Protein AF-A0A3S3UGL0-F1 (afdb_monomer)

Nearest PDB structures (foldseek):
  8gl8-assembly1_G  TM=9.173E-01  e=2.457E-01  Flavobacterium johnsoniae
  8gl8-assembly1_C  TM=8.570E-01  e=3.913E-01  Flavobacterium johnsoniae
  5mto-assembly1_A  TM=7.184E-01  e=1.580E+00  Homo sapiens
  5me8-assembly1_B  TM=7.104E-01  e=1.929E+00  Homo sapiens
  4afl-assembly2_B  TM=7.441E-01  e=2.874E+00  Homo sapiens

Structure (mmCIF, N/CA/C/O backbone):
data_AF-A0A3S3UGL0-F1
#
_entry.id   AF-A0A3S3UGL0-F1
#
loop_
_atom_site.group_PDB
_atom_site.id
_atom_site.type_symbol
_atom_site.label_atom_id
_atom_site.label_alt_id
_atom_site.label_comp_id
_atom_site.label_asym_id
_atom_site.label_entity_id
_atom_site.label_seq_id
_atom_site.pdbx_PDB_ins_code
_atom_site.Cartn_x
_atom_site.Cartn_y
_atom_site.Cartn_z
_atom_site.occupancy
_atom_site.B_iso_or_equiv
_atom_site.auth_seq_id
_atom_site.auth_comp_id
_atom_site.auth_asym_id
_atom_site.auth_atom_id
_atom_site.pdbx_PDB_model_num
ATOM 1 N N . MET A 1 1 ? 54.907 26.464 -72.228 1.00 56.91 1 MET A N 1
ATOM 2 C CA . MET A 1 1 ? 53.733 27.148 -71.637 1.00 56.91 1 MET A CA 1
ATOM 3 C C . MET A 1 1 ? 52.491 26.258 -71.548 1.00 56.91 1 MET A C 1
ATOM 5 O O . MET A 1 1 ? 51.952 26.133 -70.462 1.00 56.91 1 MET A O 1
ATOM 9 N N . LYS A 1 2 ? 52.057 25.568 -72.617 1.00 55.88 2 LYS A N 1
ATOM 10 C CA . LYS A 1 2 ? 50.850 24.707 -72.562 1.00 55.88 2 LYS A CA 1
ATOM 11 C C . LYS A 1 2 ? 50.964 23.527 -71.573 1.00 55.88 2 LYS A C 1
ATOM 13 O O . LYS A 1 2 ? 50.035 23.266 -70.826 1.00 55.88 2 LYS A O 1
ATOM 18 N N . ARG A 1 3 ? 52.127 22.862 -71.506 1.00 61.62 3 ARG A N 1
ATOM 19 C CA . ARG A 1 3 ? 52.379 21.723 -70.593 1.00 61.62 3 ARG A CA 1
ATOM 20 C C . ARG A 1 3 ? 52.477 22.121 -69.114 1.00 61.62 3 ARG A C 1
ATOM 22 O O . ARG A 1 3 ? 52.009 21.387 -68.255 1.00 61.62 3 ARG A O 1
ATOM 29 N N . THR A 1 4 ? 53.039 23.295 -68.824 1.00 65.38 4 THR A N 1
ATOM 30 C CA . THR A 1 4 ? 53.159 23.823 -67.456 1.00 65.38 4 THR A CA 1
ATOM 31 C C . THR A 1 4 ? 51.811 24.312 -66.926 1.00 65.38 4 THR A C 1
ATOM 33 O O . THR A 1 4 ? 51.490 24.033 -65.779 1.00 65.38 4 THR A O 1
ATOM 36 N N . SER A 1 5 ? 50.969 24.936 -67.763 1.00 64.94 5 SER A N 1
ATOM 37 C CA . SER A 1 5 ? 49.587 25.278 -67.383 1.00 64.94 5 SER A CA 1
ATOM 38 C C . SER A 1 5 ? 48.718 24.050 -67.108 1.00 64.94 5 SER A C 1
ATOM 40 O O . SER A 1 5 ? 47.922 24.084 -66.179 1.00 64.94 5 SER A O 1
ATOM 42 N N . VAL A 1 6 ? 48.884 22.957 -67.863 1.00 72.81 6 VAL A N 1
ATOM 43 C CA . VAL A 1 6 ? 48.135 21.707 -67.629 1.00 72.81 6 VAL A CA 1
ATOM 44 C C . VAL A 1 6 ? 48.542 21.045 -66.308 1.00 72.81 6 VAL A C 1
ATOM 46 O O . VAL A 1 6 ? 47.675 20.590 -65.568 1.00 72.81 6 VAL A O 1
ATOM 49 N N . LEU A 1 7 ? 49.834 21.050 -65.965 1.00 73.38 7 LEU A N 1
ATOM 50 C CA . LEU A 1 7 ? 50.314 20.519 -64.683 1.00 73.38 7 LEU A CA 1
ATOM 51 C C . LEU A 1 7 ? 49.836 21.354 -63.487 1.00 73.38 7 LEU A C 1
ATOM 53 O O . LEU A 1 7 ? 49.434 20.793 -62.471 1.00 73.38 7 LEU A O 1
ATOM 57 N N . VAL A 1 8 ? 49.813 22.684 -63.619 1.00 76.81 8 VAL A N 1
ATOM 58 C CA . VAL A 1 8 ? 49.291 23.574 -62.569 1.00 76.81 8 VAL A CA 1
ATOM 59 C C . VAL A 1 8 ? 47.781 23.388 -62.405 1.00 76.81 8 VAL A C 1
ATOM 61 O O . VAL A 1 8 ? 47.311 23.247 -61.282 1.00 76.81 8 VAL A O 1
ATOM 64 N N . LEU A 1 9 ? 47.023 23.290 -63.501 1.00 76.00 9 LEU A N 1
ATOM 65 C 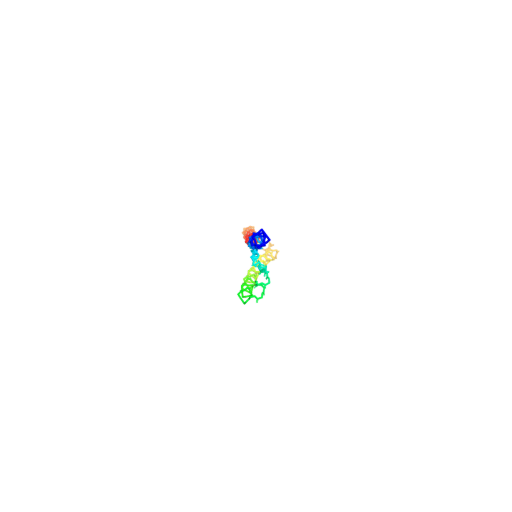CA . LEU A 1 9 ? 45.575 23.073 -63.448 1.00 76.00 9 LEU A CA 1
ATOM 66 C C . LEU A 1 9 ? 45.213 21.702 -62.852 1.00 76.00 9 LEU A C 1
ATOM 68 O O . LEU A 1 9 ? 44.285 21.607 -62.055 1.00 76.00 9 LEU A O 1
ATOM 72 N N . SER A 1 10 ? 45.984 20.658 -63.171 1.00 72.81 10 SER A N 1
ATOM 73 C CA . SER A 1 10 ? 45.821 19.323 -62.583 1.00 72.81 10 SER A CA 1
ATOM 74 C C . SER A 1 10 ? 46.145 19.301 -61.087 1.00 72.81 10 SER A C 1
ATOM 76 O O . SER A 1 10 ? 45.473 18.604 -60.334 1.00 72.81 10 SER A O 1
ATOM 78 N N . SER A 1 11 ? 47.153 20.061 -60.650 1.00 71.94 11 SER A N 1
ATOM 79 C CA . SER A 1 11 ? 47.521 20.177 -59.233 1.00 71.94 11 SER A CA 1
ATOM 80 C C . SER A 1 11 ? 46.457 20.934 -58.430 1.00 71.94 11 SER A C 1
ATOM 82 O O . SER A 1 11 ? 46.073 20.506 -57.344 1.00 71.94 11 SER A O 1
ATOM 84 N N . VAL A 1 12 ? 45.900 22.007 -59.003 1.00 75.19 12 VAL A N 1
ATOM 85 C CA . VAL A 1 12 ? 44.792 22.771 -58.406 1.00 75.19 12 VAL A CA 1
ATOM 86 C C . VAL A 1 12 ? 43.524 21.921 -58.312 1.00 75.19 12 VAL A C 1
ATOM 88 O O . VAL A 1 12 ? 42.852 21.942 -57.286 1.00 75.19 12 VAL A O 1
ATOM 91 N N . PHE A 1 13 ? 43.221 21.126 -59.342 1.00 73.06 13 PHE A N 1
ATOM 92 C CA . PHE A 1 13 ? 42.077 20.213 -59.322 1.00 73.06 13 PHE A CA 1
ATOM 93 C C . PHE A 1 13 ? 42.248 19.110 -58.268 1.00 73.06 13 PHE A C 1
ATOM 95 O O . PHE A 1 13 ? 41.312 18.816 -57.528 1.00 73.06 13 PHE A O 1
ATOM 102 N N . PHE A 1 14 ? 43.459 18.563 -58.127 1.00 70.00 14 PHE A N 1
ATOM 103 C CA . PHE A 1 14 ? 43.770 17.577 -57.092 1.00 70.00 14 PHE A CA 1
ATOM 104 C C . PHE A 1 14 ? 43.618 18.167 -55.680 1.00 70.00 14 PHE A C 1
ATOM 106 O O . PHE A 1 14 ? 42.948 17.574 -54.836 1.00 70.00 14 PHE A O 1
ATOM 113 N N . PHE A 1 15 ? 44.128 19.380 -55.441 1.00 65.94 15 PHE A N 1
ATOM 114 C CA . PHE A 1 15 ? 43.954 20.079 -54.161 1.00 65.94 15 PHE A CA 1
ATOM 115 C C . PHE A 1 15 ? 42.485 20.399 -53.841 1.00 65.94 15 PHE A C 1
ATOM 117 O O . PHE A 1 15 ? 42.085 20.327 -52.680 1.00 65.94 15 PHE A O 1
ATOM 124 N N . LEU A 1 16 ? 41.666 20.695 -54.857 1.00 65.44 16 LEU A N 1
ATOM 125 C CA . LEU A 1 16 ? 40.239 20.971 -54.678 1.00 65.44 16 LEU A CA 1
ATOM 126 C C . LEU A 1 16 ? 39.442 19.709 -54.302 1.00 65.44 16 LEU A C 1
ATOM 128 O O . LEU A 1 16 ? 38.502 19.793 -53.517 1.00 65.44 16 LEU A O 1
ATOM 132 N N . THR A 1 17 ? 39.845 18.532 -54.796 1.00 63.81 17 THR A N 1
ATOM 133 C CA . THR A 1 17 ? 39.194 17.250 -54.455 1.00 63.81 17 THR A CA 1
ATOM 134 C C . THR A 1 17 ? 39.542 16.717 -53.063 1.00 63.81 17 THR A C 1
ATOM 136 O O . THR A 1 17 ? 38.764 15.964 -52.484 1.00 63.81 17 THR A O 1
ATOM 139 N N . VAL A 1 18 ? 40.679 17.120 -52.484 1.00 62.97 18 VAL A N 1
ATOM 140 C CA . VAL A 1 18 ? 41.093 16.681 -51.136 1.00 62.97 18 VAL A CA 1
ATOM 141 C C . VAL A 1 18 ? 40.352 17.446 -50.030 1.00 62.97 18 VAL A C 1
ATOM 143 O O . VAL A 1 18 ? 40.240 16.952 -48.913 1.00 62.97 18 VAL A O 1
ATOM 146 N N . PHE A 1 19 ? 39.771 18.613 -50.326 1.00 59.69 19 PHE A N 1
ATOM 147 C CA . PHE A 1 19 ? 39.044 19.418 -49.335 1.00 59.69 19 PHE A CA 1
ATOM 148 C C . PHE A 1 19 ? 37.579 19.001 -49.116 1.00 59.69 19 PHE A C 1
ATOM 150 O O . PHE A 1 19 ? 36.921 19.538 -48.227 1.00 59.69 19 PHE A O 1
ATOM 157 N N . THR A 1 20 ? 37.050 18.040 -49.882 1.00 59.16 20 THR A N 1
ATOM 158 C CA . THR A 1 20 ? 35.638 17.621 -49.795 1.00 59.16 20 THR A CA 1
ATOM 159 C C . THR A 1 20 ? 35.401 16.381 -48.935 1.00 59.16 20 THR A C 1
ATOM 161 O O . THR A 1 20 ? 34.326 15.785 -49.010 1.00 59.16 20 THR A O 1
ATOM 164 N N . VAL A 1 21 ? 36.360 15.976 -48.094 1.00 60.00 21 VAL A N 1
ATOM 165 C CA . VAL A 1 21 ? 36.122 14.910 -47.107 1.00 60.00 21 VAL A CA 1
ATOM 166 C C . VAL A 1 21 ? 35.284 15.482 -45.959 1.00 60.00 21 VAL A C 1
ATOM 168 O O . VAL A 1 21 ? 35.785 15.874 -44.910 1.00 60.00 21 VAL A O 1
ATOM 171 N N . VAL A 1 22 ? 33.974 15.587 -46.185 1.00 63.47 22 VAL A N 1
ATOM 172 C CA . VAL A 1 22 ? 33.000 15.809 -45.117 1.00 63.47 22 VAL A CA 1
ATOM 173 C C . VAL A 1 22 ? 33.026 14.573 -44.226 1.00 63.47 22 VAL A C 1
ATOM 175 O O . VAL A 1 22 ? 32.634 13.481 -44.637 1.00 63.47 22 VAL A O 1
ATOM 178 N N . SER A 1 23 ? 33.499 14.749 -42.996 1.00 61.47 23 SER A N 1
ATOM 179 C CA . SER A 1 23 ? 33.334 13.770 -41.929 1.00 61.47 23 SER A CA 1
ATOM 180 C C . SER A 1 23 ? 31.841 13.608 -41.651 1.00 61.47 23 SER A C 1
ATOM 182 O O . SER A 1 23 ? 31.243 14.397 -40.919 1.00 61.47 23 SER A O 1
ATOM 184 N N . ALA A 1 24 ? 31.221 12.595 -42.253 1.00 60.88 24 ALA A N 1
ATOM 185 C CA . ALA A 1 24 ? 29.907 12.129 -41.844 1.00 60.88 24 ALA A CA 1
ATOM 186 C C . ALA A 1 24 ? 30.051 11.535 -40.436 1.00 60.88 24 ALA A C 1
ATOM 188 O O . ALA A 1 24 ? 30.415 10.373 -40.268 1.00 60.88 24 ALA A O 1
ATOM 189 N N . SER A 1 25 ? 29.838 12.363 -39.412 1.00 61.88 25 SER A N 1
ATOM 190 C CA . SER A 1 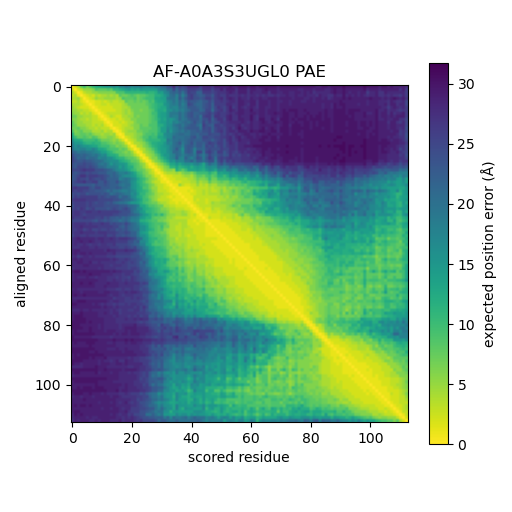25 ? 29.712 11.883 -38.040 1.00 61.88 25 SER A CA 1
ATOM 191 C C . SER A 1 25 ? 28.503 10.952 -38.003 1.00 61.88 25 SER A C 1
ATOM 193 O O . SER A 1 25 ? 27.375 11.398 -38.223 1.00 61.88 25 SER A O 1
ATOM 195 N N . ALA A 1 26 ? 28.736 9.652 -37.813 1.00 67.38 26 ALA A N 1
ATOM 196 C CA . ALA A 1 26 ? 27.665 8.688 -37.620 1.00 67.38 26 ALA A CA 1
ATOM 197 C C . ALA A 1 26 ? 26.827 9.161 -36.427 1.00 67.38 26 ALA A C 1
ATOM 199 O O . ALA A 1 26 ? 27.325 9.222 -35.301 1.00 67.38 26 ALA A O 1
ATOM 200 N N . ALA A 1 27 ? 25.580 9.562 -36.685 1.00 68.44 27 ALA A N 1
ATOM 201 C CA . ALA A 1 27 ? 24.680 9.996 -35.629 1.00 68.44 27 ALA A CA 1
ATOM 202 C C . ALA A 1 27 ? 24.605 8.885 -34.564 1.00 68.44 27 ALA A C 1
ATOM 204 O O . ALA A 1 27 ? 24.424 7.719 -34.930 1.00 68.44 27 ALA A O 1
ATOM 205 N N . PRO A 1 28 ? 24.773 9.202 -33.268 1.00 72.75 28 PRO A N 1
ATOM 206 C CA . PRO A 1 28 ? 24.702 8.188 -32.228 1.00 72.75 28 PRO A CA 1
ATOM 207 C C . PRO A 1 28 ? 23.328 7.517 -32.287 1.00 72.75 28 PRO A C 1
ATOM 209 O O . PRO A 1 28 ? 22.295 8.187 -32.307 1.00 72.75 28 PRO A O 1
ATOM 212 N N . SER A 1 29 ? 23.307 6.186 -32.342 1.00 77.06 29 SER A N 1
ATOM 213 C CA . SER A 1 29 ? 22.067 5.416 -32.330 1.00 77.06 29 SER A CA 1
ATOM 214 C C . SER A 1 29 ? 21.396 5.565 -30.963 1.00 77.06 29 SER A C 1
ATOM 216 O O . SER A 1 29 ? 21.840 4.968 -29.982 1.00 77.06 29 SER A O 1
ATOM 218 N N . VAL A 1 30 ? 20.334 6.366 -30.888 1.00 79.31 30 VAL A N 1
ATOM 219 C CA . VAL A 1 30 ? 19.509 6.499 -29.682 1.00 79.31 30 VAL A CA 1
ATOM 220 C C . VAL A 1 30 ? 18.384 5.469 -29.747 1.00 79.31 30 VAL A C 1
ATOM 222 O O . VAL A 1 30 ? 17.510 5.546 -30.607 1.00 79.31 30 VAL A O 1
ATOM 225 N N . GLY A 1 31 ? 18.411 4.491 -28.841 1.00 82.44 31 GLY A N 1
ATOM 226 C CA . GLY A 1 31 ? 17.320 3.535 -28.657 1.00 82.44 31 GLY A CA 1
ATOM 227 C C . GLY A 1 31 ? 16.316 4.043 -27.626 1.00 82.44 31 GLY A C 1
ATOM 228 O O . GLY A 1 31 ? 16.704 4.417 -26.521 1.00 82.44 31 GLY A O 1
ATOM 229 N N . VAL A 1 32 ? 15.025 4.031 -27.963 1.00 83.62 32 VAL A N 1
ATOM 230 C CA . VAL A 1 32 ? 13.940 4.325 -27.015 1.00 83.62 32 VAL A CA 1
ATOM 231 C C . VAL A 1 32 ? 13.349 3.007 -26.531 1.00 83.62 32 VAL A C 1
ATOM 233 O O . VAL A 1 32 ? 12.868 2.204 -27.327 1.00 83.62 32 VAL A O 1
ATOM 236 N N . VAL A 1 33 ? 13.378 2.784 -25.219 1.00 85.50 33 VAL A N 1
ATOM 237 C CA . VAL A 1 33 ? 12.783 1.607 -24.574 1.00 85.50 33 VAL A CA 1
ATOM 238 C C . VAL A 1 33 ? 11.573 2.008 -23.744 1.00 85.50 33 VAL A C 1
ATOM 240 O O . VAL A 1 33 ? 11.611 2.972 -22.983 1.00 85.50 33 VAL A O 1
ATOM 243 N N . ASN A 1 34 ? 10.494 1.236 -23.872 1.00 89.00 34 ASN A N 1
ATOM 244 C CA . ASN A 1 34 ? 9.306 1.397 -23.046 1.00 89.00 34 ASN A CA 1
ATOM 245 C C . ASN A 1 34 ? 9.483 0.611 -21.740 1.00 89.00 34 ASN A C 1
ATOM 247 O O . ASN A 1 34 ? 9.322 -0.611 -21.711 1.00 89.00 34 ASN A O 1
ATOM 251 N N . LEU A 1 35 ? 9.814 1.323 -20.664 1.00 83.25 35 LEU A N 1
ATOM 252 C CA . LEU A 1 35 ? 10.037 0.721 -19.351 1.00 83.25 35 LEU A CA 1
ATOM 253 C C . LEU A 1 35 ? 8.787 0.009 -18.811 1.00 83.25 35 LEU A C 1
ATOM 255 O O . LEU A 1 35 ? 8.913 -1.086 -18.270 1.00 83.25 35 LEU A O 1
ATOM 259 N N . GLN A 1 36 ? 7.592 0.572 -19.010 1.00 83.44 36 GLN A N 1
ATOM 260 C CA . GLN A 1 36 ? 6.339 -0.041 -18.558 1.00 83.44 36 GLN A CA 1
ATOM 261 C C . GLN A 1 36 ? 6.131 -1.412 -19.212 1.00 83.44 36 GLN A C 1
ATOM 263 O O . GLN A 1 36 ? 5.857 -2.396 -18.534 1.00 83.44 36 GLN A O 1
ATOM 268 N N . HIS A 1 37 ? 6.373 -1.506 -20.521 1.00 86.81 37 HIS A N 1
ATOM 269 C CA . HIS A 1 37 ? 6.283 -2.767 -21.253 1.00 86.81 37 HIS A CA 1
ATOM 270 C C . HIS A 1 37 ? 7.292 -3.809 -20.746 1.00 86.81 37 HIS A C 1
ATOM 272 O O . HIS A 1 37 ? 6.964 -4.989 -20.646 1.00 86.81 37 HIS A O 1
ATOM 278 N N . VAL A 1 38 ? 8.511 -3.390 -20.390 1.00 85.75 38 VAL A N 1
ATOM 279 C CA . VAL A 1 38 ? 9.527 -4.287 -19.817 1.00 85.75 38 VAL A CA 1
ATOM 280 C C . VAL A 1 38 ? 9.117 -4.761 -18.423 1.00 85.75 38 VAL A C 1
ATOM 282 O O . VAL A 1 38 ? 9.237 -5.948 -18.129 1.00 85.75 38 VAL A O 1
ATOM 285 N N . LEU A 1 39 ? 8.591 -3.882 -17.572 1.00 83.69 39 LEU A N 1
ATOM 286 C CA . LEU A 1 39 ? 8.091 -4.260 -16.248 1.00 83.69 39 LEU A CA 1
ATOM 287 C C . LEU A 1 39 ? 6.896 -5.220 -16.348 1.00 83.69 39 LEU A C 1
ATOM 289 O O . LEU A 1 39 ? 6.855 -6.217 -15.635 1.00 83.69 39 LEU A O 1
ATOM 293 N N . ASP A 1 40 ? 5.979 -4.994 -17.286 1.00 84.25 40 ASP A N 1
ATOM 294 C CA . ASP A 1 40 ? 4.781 -5.826 -17.432 1.00 84.25 40 ASP A CA 1
ATOM 295 C C . ASP A 1 40 ? 5.054 -7.191 -18.083 1.00 84.25 40 ASP A C 1
ATOM 297 O O . ASP A 1 40 ? 4.310 -8.146 -17.854 1.00 84.25 40 ASP A O 1
ATOM 301 N N . LYS A 1 41 ? 6.094 -7.300 -18.920 1.00 86.69 41 LYS A N 1
ATOM 302 C CA . LYS A 1 41 ? 6.409 -8.524 -19.680 1.00 86.69 41 LYS A CA 1
ATOM 303 C C . LYS A 1 41 ? 7.602 -9.303 -19.136 1.00 86.69 41 LYS A C 1
ATOM 305 O O . LYS A 1 41 ? 7.733 -10.485 -19.445 1.00 86.69 41 LYS A O 1
ATOM 310 N N . SER A 1 42 ? 8.487 -8.670 -18.367 1.00 90.38 42 SER A N 1
ATOM 311 C CA . SER A 1 42 ? 9.634 -9.364 -17.779 1.00 90.38 42 SER A CA 1
ATOM 312 C C . SER A 1 42 ? 9.181 -10.336 -16.694 1.00 90.38 42 SER A C 1
ATOM 314 O O . SER A 1 42 ? 8.272 -10.057 -15.914 1.00 90.38 42 SER A O 1
ATOM 316 N N . SER A 1 43 ? 9.860 -11.479 -16.601 1.00 86.69 43 SER A N 1
ATOM 317 C CA . SER A 1 43 ? 9.601 -12.478 -15.558 1.00 86.69 43 SER A CA 1
ATOM 318 C C . SER A 1 43 ? 9.735 -11.887 -14.151 1.00 86.69 43 SER A C 1
ATOM 320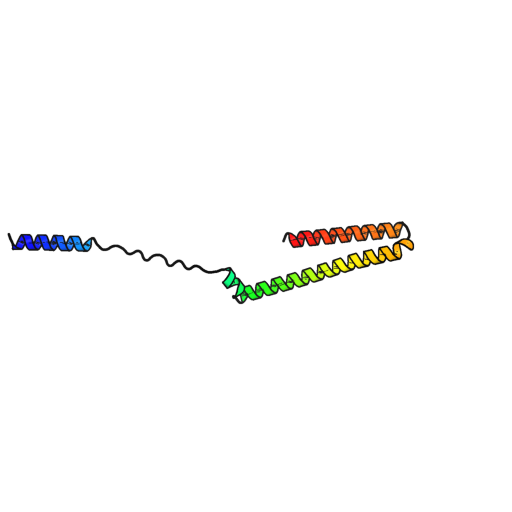 O O . SER A 1 43 ? 8.928 -12.185 -13.271 1.00 86.69 43 SER A O 1
ATOM 322 N N . VAL A 1 44 ? 10.720 -11.006 -13.955 1.00 86.44 44 VAL A N 1
ATOM 323 C CA . VAL A 1 44 ? 10.970 -10.312 -12.687 1.00 86.44 44 VAL A CA 1
ATOM 324 C C . VAL A 1 44 ? 9.853 -9.320 -12.364 1.00 86.44 44 VAL A C 1
ATOM 326 O O . VAL A 1 44 ? 9.365 -9.315 -11.236 1.00 86.44 44 VAL A O 1
ATOM 329 N N . GLY A 1 45 ? 9.411 -8.513 -13.333 1.00 82.50 45 GLY A N 1
ATOM 330 C CA . GLY A 1 45 ? 8.342 -7.540 -13.111 1.00 82.50 45 GLY A CA 1
ATOM 331 C C . GLY A 1 45 ? 6.983 -8.198 -12.859 1.00 82.50 45 GLY A C 1
ATOM 332 O O . GLY A 1 45 ? 6.275 -7.806 -11.931 1.00 82.50 45 GLY A O 1
ATOM 333 N N . VAL A 1 46 ? 6.672 -9.293 -13.561 1.00 87.56 46 VAL A N 1
ATOM 334 C CA . VAL A 1 46 ? 5.483 -10.117 -13.278 1.00 87.56 46 VAL A CA 1
ATOM 335 C C . VAL A 1 46 ? 5.558 -10.743 -11.881 1.00 87.56 46 VAL A C 1
ATOM 337 O O . VAL A 1 46 ? 4.583 -10.699 -11.130 1.00 87.56 46 VAL A O 1
ATOM 340 N N . ALA A 1 47 ? 6.712 -11.289 -11.484 1.00 87.94 47 ALA A N 1
ATOM 341 C CA . ALA A 1 47 ? 6.889 -11.857 -10.147 1.00 87.94 47 ALA A CA 1
ATOM 342 C C . ALA A 1 47 ? 6.743 -10.797 -9.039 1.00 87.94 47 ALA A C 1
ATOM 344 O O . ALA A 1 47 ? 6.094 -11.049 -8.021 1.00 87.94 47 ALA A O 1
ATOM 345 N N . ALA A 1 48 ? 7.300 -9.601 -9.244 1.00 86.12 48 ALA A N 1
ATOM 346 C CA . ALA A 1 48 ? 7.166 -8.480 -8.320 1.00 86.12 48 ALA A CA 1
ATOM 347 C C . ALA A 1 48 ? 5.707 -8.013 -8.199 1.00 86.12 48 ALA A C 1
ATOM 349 O O . ALA A 1 48 ? 5.214 -7.851 -7.081 1.00 86.12 48 ALA A O 1
ATOM 350 N N . LYS A 1 49 ? 4.992 -7.890 -9.326 1.00 85.81 49 LYS A N 1
ATOM 351 C CA . LYS A 1 49 ? 3.561 -7.562 -9.354 1.00 85.81 49 LYS A CA 1
ATOM 352 C C . LYS A 1 49 ? 2.739 -8.579 -8.567 1.00 85.81 49 LYS A C 1
ATOM 354 O O . LYS A 1 49 ? 1.986 -8.195 -7.678 1.00 85.81 49 LYS A O 1
ATOM 359 N N . ASN A 1 50 ? 2.948 -9.871 -8.810 1.00 89.75 50 ASN A N 1
ATOM 360 C CA . ASN A 1 50 ? 2.247 -10.935 -8.087 1.00 89.75 50 ASN A CA 1
ATOM 361 C C . ASN A 1 50 ? 2.523 -10.883 -6.575 1.00 89.75 50 ASN A C 1
ATOM 363 O O . ASN A 1 50 ? 1.615 -11.078 -5.767 1.00 89.75 50 ASN A O 1
ATOM 367 N N . LYS A 1 51 ? 3.764 -10.579 -6.173 1.00 89.50 51 LYS A N 1
ATOM 368 C CA . LYS A 1 51 ? 4.135 -10.421 -4.760 1.00 89.50 51 LYS A CA 1
ATOM 369 C C . LYS A 1 51 ? 3.457 -9.207 -4.119 1.00 89.50 51 LYS A C 1
ATOM 371 O O . LYS A 1 51 ? 2.996 -9.306 -2.983 1.00 89.50 51 LYS A O 1
ATOM 376 N N . MET A 1 52 ? 3.369 -8.084 -4.833 1.00 85.62 52 MET A N 1
ATOM 377 C CA . MET A 1 52 ? 2.623 -6.908 -4.374 1.00 85.62 52 MET A CA 1
ATOM 378 C C . MET A 1 52 ? 1.127 -7.198 -4.249 1.00 85.62 52 MET A C 1
ATOM 380 O O . MET A 1 52 ? 0.528 -6.873 -3.227 1.00 85.62 52 MET A O 1
ATOM 384 N N . GLU A 1 53 ? 0.526 -7.854 -5.243 1.00 88.69 53 GLU A N 1
ATOM 385 C CA . GLU A 1 53 ? -0.884 -8.248 -5.203 1.00 88.69 53 GLU A CA 1
ATOM 386 C C . GLU A 1 53 ? -1.185 -9.188 -4.032 1.00 88.69 53 GLU A C 1
ATOM 388 O O . GLU A 1 53 ? -2.199 -9.016 -3.354 1.00 88.69 53 GLU A O 1
ATOM 393 N N . ALA A 1 54 ? -0.301 -10.150 -3.755 1.00 92.69 54 ALA A N 1
ATOM 394 C CA . ALA A 1 54 ? -0.431 -11.047 -2.611 1.00 92.69 54 ALA A CA 1
ATOM 395 C C . ALA A 1 54 ? -0.407 -10.280 -1.279 1.00 92.69 54 ALA A C 1
ATOM 397 O O . ALA A 1 54 ? -1.315 -10.454 -0.467 1.00 92.69 54 ALA A O 1
ATOM 398 N N . LYS A 1 55 ? 0.561 -9.370 -1.091 1.00 86.19 55 LYS A N 1
ATOM 399 C CA . LYS A 1 55 ? 0.625 -8.511 0.104 1.00 86.19 55 LYS A CA 1
ATOM 400 C C . LYS A 1 55 ? -0.613 -7.629 0.253 1.00 86.19 55 LYS A C 1
ATOM 402 O O . LYS A 1 55 ? -1.160 -7.520 1.343 1.00 86.19 55 LYS A O 1
ATOM 407 N N . MET A 1 56 ? -1.095 -7.041 -0.842 1.00 85.75 56 MET A N 1
ATOM 408 C CA . MET A 1 56 ? -2.324 -6.244 -0.833 1.00 85.75 56 MET A CA 1
ATOM 409 C C . MET A 1 56 ? -3.545 -7.067 -0.419 1.00 85.75 56 MET A C 1
ATOM 411 O O . MET A 1 56 ? -4.403 -6.562 0.300 1.00 85.75 56 MET A O 1
ATOM 415 N N . LYS A 1 57 ? -3.656 -8.316 -0.887 1.00 90.12 57 LYS A N 1
ATOM 416 C CA . LYS A 1 57 ? -4.753 -9.216 -0.502 1.00 90.12 57 LYS A CA 1
ATOM 417 C C . LYS A 1 57 ? -4.677 -9.587 0.975 1.00 90.12 57 LYS A C 1
ATOM 419 O O . LYS A 1 57 ? -5.699 -9.547 1.650 1.00 90.12 57 LYS A O 1
ATOM 424 N N . GLU A 1 58 ? -3.487 -9.907 1.475 1.00 89.44 58 GLU A N 1
ATOM 425 C CA . GLU A 1 58 ? -3.263 -10.208 2.892 1.00 89.44 58 GLU A CA 1
ATOM 426 C C . GLU A 1 58 ? -3.623 -9.014 3.782 1.00 89.44 58 GLU A C 1
ATOM 428 O O . GLU A 1 58 ? -4.354 -9.161 4.761 1.00 89.44 58 GLU A O 1
ATOM 433 N N . PHE A 1 59 ? -3.188 -7.818 3.387 1.00 84.31 59 PHE A N 1
ATOM 434 C CA . PHE A 1 59 ? -3.487 -6.585 4.101 1.00 84.31 59 PHE A CA 1
ATOM 435 C C . PHE A 1 59 ? -4.983 -6.234 4.073 1.00 84.31 59 PHE A C 1
ATOM 437 O O . PHE A 1 59 ? -5.572 -5.912 5.100 1.00 84.31 59 PHE A O 1
ATOM 444 N N . LYS A 1 60 ? -5.651 -6.371 2.921 1.00 85.06 60 LYS A N 1
ATOM 445 C CA . LYS A 1 60 ? -7.114 -6.205 2.840 1.00 85.06 60 LYS A CA 1
ATOM 446 C C . LYS A 1 60 ? -7.842 -7.198 3.745 1.00 85.06 60 LYS A C 1
ATOM 448 O O . LYS A 1 60 ? -8.739 -6.802 4.480 1.00 85.06 60 LYS A O 1
ATOM 453 N N . ALA A 1 61 ? -7.414 -8.459 3.756 1.00 90.69 61 ALA A N 1
ATOM 454 C CA . ALA A 1 61 ? -8.018 -9.484 4.599 1.00 90.69 61 ALA A CA 1
ATOM 455 C C . ALA A 1 61 ? -7.834 -9.209 6.104 1.00 90.69 61 ALA A C 1
ATOM 457 O O . ALA A 1 61 ? -8.729 -9.524 6.891 1.00 90.69 61 ALA A O 1
ATOM 458 N N . SER A 1 62 ? -6.702 -8.635 6.531 1.00 84.38 62 SER A N 1
ATOM 459 C CA . SER A 1 62 ? -6.507 -8.246 7.935 1.00 84.38 62 SER A CA 1
ATOM 460 C C . SER A 1 62 ? -7.389 -7.056 8.321 1.00 84.38 62 SER A C 1
ATOM 462 O O . SER A 1 62 ? -8.039 -7.102 9.367 1.00 84.38 62 SER A O 1
ATOM 464 N N . LEU A 1 63 ? -7.504 -6.048 7.450 1.00 83.25 63 LEU A N 1
ATOM 465 C CA . LEU A 1 63 ? -8.403 -4.912 7.661 1.00 83.25 63 LEU A CA 1
ATOM 466 C C . LEU A 1 63 ? -9.876 -5.334 7.717 1.00 83.25 63 LEU A C 1
ATOM 468 O O . LEU A 1 63 ? -10.607 -4.880 8.597 1.00 83.25 63 LEU A O 1
ATOM 472 N N . ASP A 1 64 ? -10.315 -6.227 6.831 1.00 87.62 64 ASP A N 1
ATOM 473 C CA . ASP A 1 64 ? -11.695 -6.722 6.832 1.00 87.62 64 ASP A CA 1
ATOM 474 C C . ASP A 1 64 ? -12.023 -7.469 8.135 1.00 87.62 64 ASP A C 1
ATOM 476 O O . ASP A 1 64 ? -13.069 -7.224 8.739 1.00 87.62 64 ASP A O 1
ATOM 480 N N . LYS A 1 65 ? -11.096 -8.291 8.650 1.00 88.94 65 LYS A N 1
ATOM 481 C CA . LYS A 1 65 ? -11.248 -8.949 9.961 1.00 88.94 65 LYS A CA 1
ATOM 482 C C . LYS A 1 65 ? -11.348 -7.945 11.111 1.00 88.94 65 LYS A C 1
ATOM 484 O O . LYS A 1 65 ? -12.184 -8.108 12.001 1.00 88.94 65 LYS A O 1
ATOM 489 N N . GLU A 1 66 ? -10.510 -6.908 11.117 1.00 79.25 66 GLU A N 1
ATOM 490 C CA . GLU A 1 66 ? -10.565 -5.861 12.146 1.00 79.25 66 GLU A CA 1
ATOM 491 C C . GLU A 1 66 ? -11.894 -5.091 12.090 1.00 79.25 66 GLU A C 1
ATOM 493 O O . GLU A 1 66 ? -12.519 -4.847 13.128 1.00 79.25 66 GLU A O 1
ATOM 498 N N . LYS A 1 67 ? -12.381 -4.790 10.882 1.00 81.12 67 LYS A N 1
ATOM 499 C CA . LYS A 1 67 ? -13.683 -4.154 10.655 1.00 81.12 67 LYS A CA 1
ATOM 500 C C . LYS A 1 67 ? -14.836 -5.018 11.165 1.00 81.12 67 LYS A C 1
ATOM 502 O O . LYS A 1 67 ? -15.712 -4.510 11.869 1.00 81.12 67 LYS A O 1
ATOM 507 N N . GLU A 1 68 ? -14.837 -6.314 10.862 1.00 89.00 68 GLU A N 1
ATOM 508 C CA . GLU A 1 68 ? -15.843 -7.251 11.368 1.00 89.00 68 GLU A CA 1
ATOM 509 C C . GLU A 1 68 ? -15.822 -7.344 12.896 1.00 89.00 68 GLU A C 1
ATOM 511 O O . GLU A 1 68 ? -16.881 -7.289 13.521 1.00 89.00 68 GLU A O 1
ATOM 516 N N . ALA A 1 69 ? -14.640 -7.395 13.518 1.00 82.81 69 ALA A N 1
ATOM 517 C CA . ALA A 1 69 ? -14.511 -7.426 14.974 1.00 82.81 69 ALA A CA 1
ATOM 518 C C . ALA A 1 69 ? -15.074 -6.157 15.641 1.00 82.81 69 ALA A C 1
ATOM 520 O O . ALA A 1 69 ? -15.732 -6.233 16.682 1.00 82.81 69 ALA A O 1
ATOM 521 N N . VAL A 1 70 ? -14.852 -4.984 15.039 1.00 79.19 70 VAL A N 1
ATOM 522 C CA . VAL A 1 70 ? -15.423 -3.712 15.509 1.00 79.19 70 VAL A CA 1
ATOM 523 C C . VAL A 1 70 ? -16.946 -3.700 15.357 1.00 79.19 70 VAL A C 1
ATOM 525 O O . VAL A 1 70 ? -17.651 -3.296 16.284 1.00 79.19 70 VAL A O 1
ATOM 528 N N . LEU A 1 71 ? -17.477 -4.176 14.227 1.00 85.00 71 LEU A N 1
ATOM 529 C CA . LEU A 1 71 ? -18.923 -4.264 13.997 1.00 85.00 71 LEU A CA 1
ATOM 530 C C . LEU A 1 71 ? -19.600 -5.281 14.921 1.00 85.00 71 LEU A C 1
ATOM 532 O O . LEU A 1 71 ? -20.700 -5.021 15.410 1.00 85.00 71 LEU A O 1
ATOM 536 N N . ALA A 1 72 ? -18.954 -6.417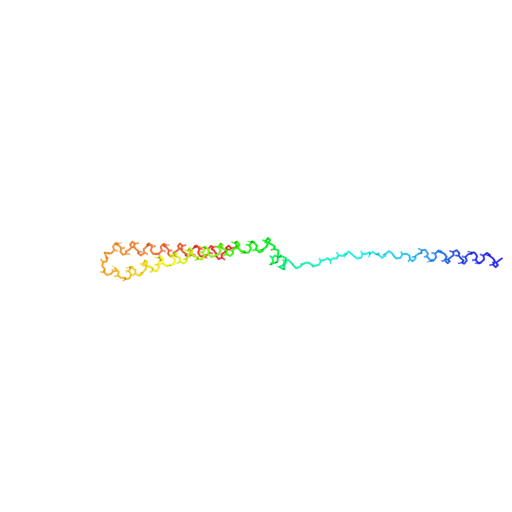 15.184 1.00 87.38 72 ALA A N 1
ATOM 537 C CA . ALA A 1 72 ? -19.436 -7.431 16.113 1.00 87.38 72 ALA A CA 1
ATOM 538 C C . ALA A 1 72 ? -19.527 -6.871 17.536 1.00 87.38 72 ALA A C 1
ATOM 540 O O . ALA A 1 72 ? -20.579 -6.983 18.164 1.00 87.38 72 ALA A O 1
ATOM 541 N N . LEU A 1 73 ? -18.479 -6.176 18.000 1.00 78.81 73 LEU A N 1
ATOM 542 C CA . LEU A 1 73 ? -18.497 -5.481 19.288 1.00 78.81 73 LEU A CA 1
ATOM 543 C C . LEU A 1 73 ? -19.601 -4.423 19.337 1.00 78.81 73 LEU A C 1
ATOM 545 O O . LEU A 1 73 ? -20.355 -4.379 20.300 1.00 78.81 73 LEU A O 1
ATOM 549 N N . GLN A 1 74 ? -19.768 -3.619 18.286 1.00 77.56 74 GLN A N 1
ATOM 550 C CA . GLN A 1 74 ? -20.835 -2.618 18.229 1.00 77.56 74 GLN A CA 1
ATOM 551 C C . GLN A 1 74 ? -22.239 -3.243 18.288 1.00 77.56 74 GLN A C 1
ATOM 553 O O . GLN A 1 74 ? -23.102 -2.729 19.000 1.00 77.56 74 GLN A O 1
ATOM 558 N N . LYS A 1 75 ? -22.467 -4.365 17.594 1.00 84.44 75 LYS A N 1
ATOM 559 C CA . LYS A 1 75 ? -23.738 -5.107 17.650 1.00 84.44 75 LYS A CA 1
ATOM 560 C C . LYS A 1 75 ? -23.977 -5.745 19.016 1.00 84.44 75 LYS A C 1
ATOM 562 O O . LYS A 1 75 ? -25.105 -5.725 19.499 1.00 84.44 75 LYS A O 1
ATOM 567 N N . GLU A 1 76 ? -22.946 -6.309 19.642 1.00 79.88 76 GLU A N 1
ATOM 568 C CA . GLU A 1 76 ? -23.059 -6.875 20.987 1.00 79.88 76 GLU A CA 1
ATOM 569 C C . GLU A 1 76 ? -23.386 -5.786 22.009 1.00 79.88 76 GLU A C 1
ATOM 571 O O . GLU A 1 76 ? -24.291 -5.962 22.823 1.00 79.88 76 GLU A O 1
ATOM 576 N N . MET A 1 77 ? -22.720 -4.634 21.905 1.00 74.12 77 MET A N 1
ATOM 577 C CA . MET A 1 77 ? -23.021 -3.471 22.728 1.00 74.12 77 MET A CA 1
ATOM 578 C C . MET A 1 77 ? -24.455 -2.995 22.532 1.00 74.12 77 MET A C 1
ATOM 580 O O . MET A 1 77 ? -25.129 -2.787 23.525 1.00 74.12 77 MET A O 1
ATOM 584 N N . GLN A 1 78 ? -24.953 -2.874 21.297 1.00 76.88 78 GLN A N 1
ATOM 585 C CA . GLN A 1 78 ? -26.351 -2.496 21.042 1.00 76.88 78 GLN A CA 1
ATOM 586 C C . GLN A 1 78 ? -27.356 -3.484 21.640 1.00 76.88 78 GLN A C 1
ATOM 588 O O . GLN A 1 78 ? -28.387 -3.059 22.142 1.00 76.88 78 GLN A O 1
ATOM 593 N N . LYS A 1 79 ? -27.068 -4.790 21.604 1.00 80.75 79 LYS A N 1
ATOM 594 C CA . LYS A 1 79 ? -27.975 -5.821 22.133 1.00 80.75 79 LYS A CA 1
ATOM 595 C C . LYS A 1 79 ? -27.955 -5.935 23.654 1.00 80.75 79 LYS A C 1
ATOM 597 O O . LYS A 1 79 ? -28.949 -6.344 24.238 1.00 80.75 79 LYS A O 1
ATOM 602 N N . LYS A 1 80 ? -26.812 -5.659 24.282 1.00 74.00 80 LYS A N 1
ATOM 603 C CA . LYS A 1 80 ? -26.608 -5.860 25.724 1.00 74.00 80 LYS A CA 1
ATOM 604 C C . LYS A 1 80 ? -26.538 -4.556 26.517 1.00 74.00 80 LYS A C 1
ATOM 606 O O . LYS A 1 80 ? -26.407 -4.613 27.735 1.00 74.00 80 LYS A O 1
ATOM 611 N N . VAL A 1 81 ? -26.657 -3.398 25.859 1.00 67.38 81 VAL A N 1
ATOM 612 C CA . VAL A 1 81 ? -26.604 -2.074 26.503 1.00 67.38 81 VAL A CA 1
ATO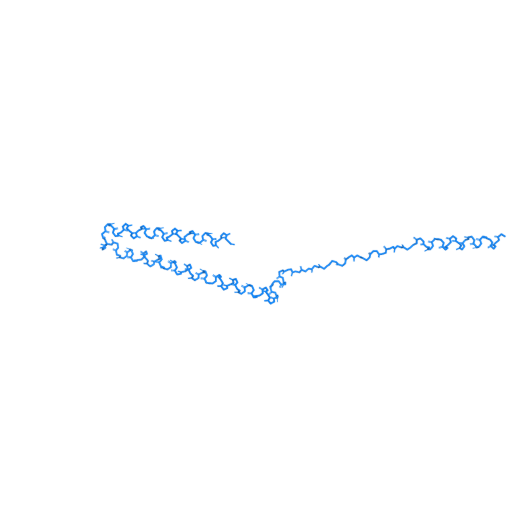M 613 C C . VAL A 1 81 ? -27.661 -1.908 27.588 1.00 67.38 81 VAL A C 1
ATOM 615 O O . VAL A 1 81 ? -27.397 -1.215 28.566 1.00 67.38 81 VAL A O 1
ATOM 618 N N . ASP A 1 82 ? -28.805 -2.570 27.423 1.00 70.62 82 ASP A N 1
ATOM 619 C CA . ASP A 1 82 ? -29.927 -2.526 28.363 1.00 70.62 82 ASP A CA 1
ATOM 620 C C . ASP A 1 82 ? -29.728 -3.465 29.566 1.00 70.62 82 ASP A C 1
ATOM 622 O O . ASP A 1 82 ? -30.403 -3.330 30.581 1.00 70.62 82 ASP A O 1
ATOM 626 N N . VAL A 1 83 ? -28.787 -4.413 29.469 1.00 75.81 83 VAL A N 1
ATOM 627 C CA . VAL A 1 83 ? -28.488 -5.424 30.503 1.00 75.81 83 VAL A CA 1
ATOM 628 C C . VAL A 1 83 ? -27.224 -5.065 31.296 1.00 75.81 83 VAL A C 1
ATOM 630 O O . VAL A 1 83 ? -26.980 -5.599 32.376 1.00 75.81 83 VAL A O 1
ATOM 633 N N . TRP A 1 84 ? -26.382 -4.172 30.774 1.00 71.12 84 TRP A N 1
ATOM 634 C CA . TRP A 1 84 ? -25.115 -3.801 31.399 1.00 71.12 84 TRP A CA 1
ATOM 635 C C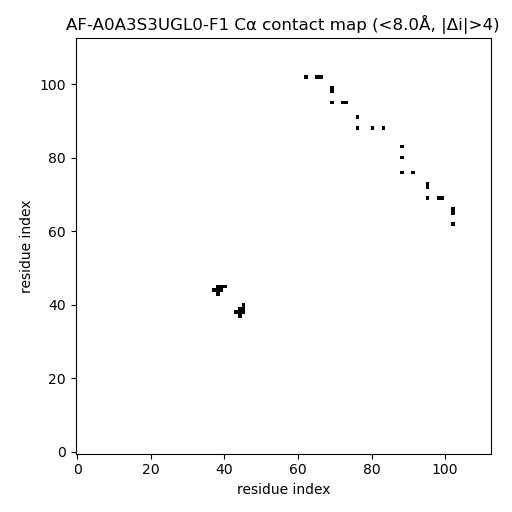 . TRP A 1 84 ? -25.256 -2.666 32.409 1.00 71.12 84 TRP A C 1
ATOM 637 O O . TRP A 1 84 ? -25.993 -1.706 32.202 1.00 71.12 84 TRP A O 1
ATOM 647 N N . ASN A 1 85 ? -24.465 -2.742 33.480 1.00 75.19 85 ASN A N 1
ATOM 648 C CA . ASN A 1 85 ? -24.300 -1.629 34.408 1.00 75.19 85 ASN A CA 1
ATOM 649 C C . ASN A 1 85 ? -23.521 -0.464 33.752 1.00 75.19 85 ASN A C 1
ATOM 651 O O . ASN A 1 85 ? -22.792 -0.639 32.768 1.00 75.19 85 ASN A O 1
ATOM 655 N N . GLU A 1 86 ? -23.672 0.739 34.311 1.00 72.62 86 GLU A N 1
ATOM 656 C CA . GLU A 1 86 ? -23.046 1.984 33.827 1.00 72.62 86 GLU A CA 1
ATOM 657 C C . GLU A 1 86 ? -21.519 1.867 33.636 1.00 72.62 86 GLU A C 1
ATOM 659 O O . GLU A 1 86 ? -20.951 2.434 32.699 1.00 72.62 86 GLU A O 1
ATOM 664 N N . GLU A 1 87 ? -20.850 1.084 34.482 1.00 75.69 87 GLU A N 1
ATOM 665 C CA . GLU A 1 87 ? -19.401 0.877 34.445 1.00 75.69 87 GLU A CA 1
ATOM 666 C C . GLU A 1 87 ? -18.960 0.003 33.257 1.00 75.69 87 GLU A C 1
ATOM 668 O O . GLU A 1 87 ? -18.077 0.391 32.487 1.00 75.69 87 GLU A O 1
ATOM 673 N N . THR A 1 88 ? -19.641 -1.124 33.023 1.00 75.88 88 THR A N 1
ATOM 674 C CA . THR A 1 88 ? -19.373 -2.019 31.881 1.00 75.88 88 THR A CA 1
ATOM 675 C C . THR A 1 88 ? -19.671 -1.320 30.557 1.00 75.88 88 THR A C 1
ATOM 677 O O . THR A 1 88 ? -18.922 -1.456 29.585 1.00 75.88 88 THR A O 1
ATOM 680 N N . LYS A 1 89 ? -20.735 -0.509 30.523 1.00 74.25 89 LYS A N 1
ATOM 681 C CA . LYS A 1 89 ? -21.103 0.303 29.360 1.00 74.25 89 LYS A CA 1
ATOM 682 C C . LYS A 1 89 ? -20.007 1.317 29.024 1.00 74.25 89 LYS A C 1
ATOM 684 O O . LYS A 1 89 ? -19.564 1.360 27.876 1.00 74.25 89 LYS A O 1
ATOM 689 N N . LYS A 1 90 ? -19.508 2.075 30.008 1.00 79.88 90 LYS A N 1
ATOM 690 C CA . LYS A 1 90 ? -18.397 3.026 29.808 1.00 79.88 90 LYS A CA 1
ATOM 691 C C . LYS A 1 90 ? -17.110 2.339 29.347 1.00 79.88 90 LYS A C 1
ATOM 693 O O . LYS A 1 90 ? -16.486 2.823 28.402 1.00 79.88 90 LYS A O 1
ATOM 698 N N . GLY A 1 91 ? -16.747 1.199 29.940 1.00 81.00 91 GLY A N 1
ATOM 699 C CA . GLY A 1 91 ? -15.564 0.427 29.540 1.00 81.00 91 GLY A CA 1
ATOM 700 C C . GLY A 1 91 ? -15.625 -0.040 28.082 1.00 81.00 91 GLY A C 1
ATOM 701 O O . GLY A 1 91 ? -14.709 0.214 27.300 1.00 81.00 91 GLY A O 1
ATOM 702 N N . LYS A 1 92 ? -16.751 -0.636 27.673 1.00 77.00 92 LYS A N 1
ATOM 703 C CA . LYS A 1 92 ? -16.962 -1.122 26.299 1.00 77.00 92 LYS A CA 1
ATOM 704 C C . LYS A 1 92 ? -17.022 0.008 25.262 1.00 77.00 92 LYS A C 1
ATOM 706 O O . LYS A 1 92 ? -16.504 -0.154 24.157 1.00 77.00 92 LYS A O 1
ATOM 711 N N . VAL A 1 93 ? -17.587 1.172 25.611 1.00 79.19 93 VAL A N 1
ATOM 712 C CA . VAL A 1 93 ? -17.572 2.369 24.742 1.00 79.19 93 VAL A CA 1
ATOM 713 C C . VAL A 1 93 ? -16.139 2.856 24.513 1.00 79.19 93 VAL A C 1
ATOM 715 O O . VAL A 1 93 ? -15.766 3.137 23.372 1.00 79.19 93 VAL A O 1
ATOM 718 N N . LEU A 1 94 ? -15.325 2.913 25.570 1.00 85.06 94 LEU A N 1
ATOM 719 C CA . LEU A 1 94 ? -13.913 3.295 25.487 1.00 85.06 94 LEU A CA 1
ATOM 720 C C . LEU A 1 94 ? -13.091 2.309 24.644 1.00 85.06 94 LEU A C 1
ATOM 722 O O . LEU A 1 94 ? -12.284 2.740 2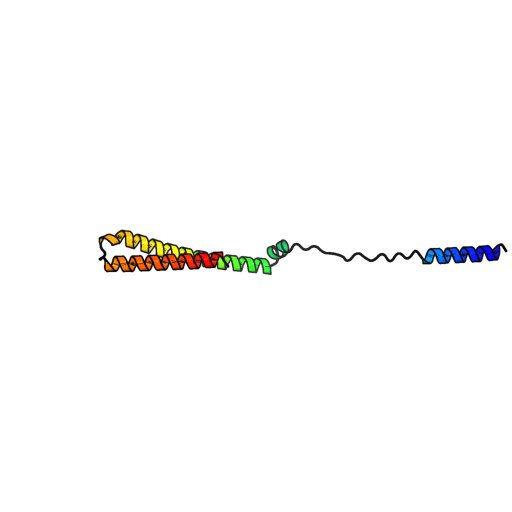3.818 1.00 85.06 94 LEU A O 1
ATOM 726 N N . GLU A 1 95 ? -13.317 1.001 24.798 1.00 82.62 95 GLU A N 1
ATOM 727 C CA . GLU A 1 95 ? -12.681 -0.027 23.962 1.00 82.62 95 GLU A CA 1
ATOM 728 C C . GLU A 1 95 ? -13.048 0.125 22.482 1.00 82.62 95 GLU A C 1
ATOM 730 O O . GLU A 1 95 ? -12.167 0.078 21.620 1.00 82.62 95 GLU A O 1
ATOM 735 N N . LEU A 1 96 ? -14.328 0.360 22.169 1.00 78.75 96 LEU A N 1
ATOM 736 C CA . LEU A 1 96 ? -14.766 0.607 20.794 1.00 78.75 96 LEU A CA 1
ATOM 737 C C . LEU A 1 96 ? -14.132 1.870 20.212 1.00 78.75 96 LEU A C 1
ATOM 739 O O . LEU A 1 96 ? -13.707 1.863 19.058 1.00 78.75 96 LEU A O 1
ATOM 743 N N . GLN A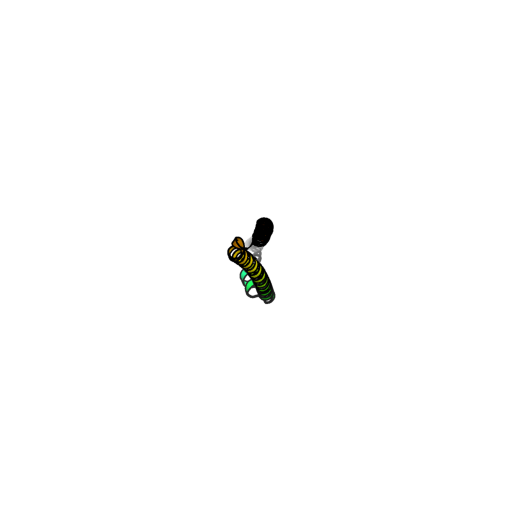 1 97 ? -14.066 2.953 20.988 1.00 83.00 97 GLN A N 1
ATOM 744 C CA . GLN A 1 97 ? -13.432 4.194 20.550 1.00 83.00 97 GLN A CA 1
ATOM 745 C C . GLN A 1 97 ? -11.934 4.013 20.300 1.00 83.00 97 GLN A C 1
ATOM 747 O O . GLN A 1 97 ? -11.431 4.528 19.302 1.00 83.00 97 GLN A O 1
ATOM 752 N N . ARG A 1 98 ? -11.223 3.261 21.153 1.00 87.12 98 ARG A N 1
ATOM 753 C CA . ARG A 1 98 ? -9.818 2.894 20.912 1.00 87.12 98 ARG A CA 1
ATOM 754 C C . ARG A 1 98 ? -9.671 2.090 19.624 1.00 87.12 98 ARG A C 1
ATOM 756 O O . ARG A 1 98 ? -8.989 2.561 18.724 1.00 87.12 98 ARG A O 1
ATOM 763 N N . LYS A 1 99 ? -10.409 0.984 19.469 1.00 80.88 99 LYS A N 1
ATOM 764 C CA . L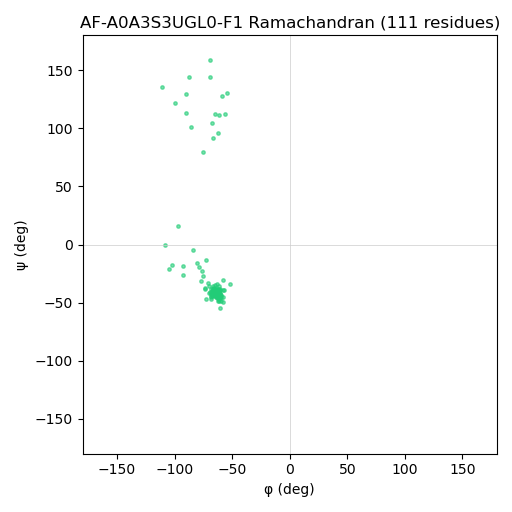YS A 1 99 ? -10.341 0.152 18.255 1.00 80.88 99 LYS A CA 1
ATOM 765 C C . LYS A 1 99 ? -10.680 0.917 16.976 1.00 80.88 99 LYS A C 1
ATOM 767 O O . LYS A 1 99 ? -10.028 0.709 15.962 1.00 80.88 99 LYS A O 1
ATOM 772 N N . LYS A 1 100 ? -11.668 1.820 17.005 1.00 80.31 100 LYS A N 1
ATOM 773 C CA . LYS A 1 100 ? -12.004 2.674 15.850 1.00 80.31 100 LYS A CA 1
ATOM 774 C C . LYS A 1 100 ? -10.870 3.632 15.492 1.00 80.31 100 LYS A C 1
ATOM 776 O O . LYS A 1 100 ? -10.633 3.871 14.313 1.00 80.31 100 LYS A O 1
ATOM 781 N N . ARG A 1 101 ? -10.186 4.186 16.495 1.00 86.31 101 ARG A N 1
ATOM 782 C CA . ARG A 1 101 ? -9.041 5.075 16.283 1.00 86.31 101 ARG A CA 1
ATOM 783 C C . ARG A 1 101 ? -7.856 4.308 15.707 1.00 86.31 101 ARG A C 1
ATOM 785 O O . ARG A 1 101 ? -7.300 4.759 14.719 1.00 86.31 101 ARG A O 1
ATOM 792 N N . ASP A 1 102 ? -7.538 3.152 16.282 1.00 84.56 102 ASP A N 1
ATOM 793 C CA . ASP A 1 102 ? -6.424 2.309 15.840 1.00 84.56 102 ASP A CA 1
ATOM 794 C C . ASP A 1 102 ? -6.657 1.801 14.413 1.00 84.56 102 ASP A C 1
ATOM 796 O O . ASP A 1 102 ? -5.753 1.844 13.586 1.00 84.56 102 ASP A O 1
ATOM 800 N N . PHE A 1 103 ? -7.893 1.403 14.095 1.00 78.06 103 PHE A N 1
ATOM 801 C CA . PHE A 1 103 ? -8.286 1.031 12.737 1.00 78.06 103 PHE A CA 1
ATOM 802 C C . PHE A 1 103 ? -8.126 2.197 11.754 1.00 78.06 103 PHE A C 1
ATOM 804 O O . PHE A 1 103 ? -7.587 2.010 10.668 1.00 78.06 103 PHE A O 1
ATOM 811 N N . ARG A 1 104 ? -8.544 3.413 12.139 1.00 80.06 104 ARG A N 1
ATOM 812 C CA . ARG A 1 104 ? -8.386 4.608 11.298 1.00 80.06 104 ARG A CA 1
ATOM 813 C C . ARG A 1 104 ? -6.916 4.954 11.068 1.00 80.06 104 ARG A C 1
ATOM 815 O O . ARG A 1 104 ? -6.546 5.189 9.932 1.00 80.06 104 ARG A O 1
ATOM 822 N N . VAL A 1 105 ? -6.086 4.924 12.111 1.00 84.88 105 VAL A N 1
ATOM 823 C CA . VAL A 1 105 ? -4.643 5.192 11.990 1.00 84.88 105 VAL A CA 1
ATOM 824 C C . VAL A 1 105 ? -3.975 4.172 11.067 1.00 84.88 105 VAL A C 1
ATOM 826 O O . VAL A 1 105 ? -3.276 4.570 10.147 1.00 84.88 105 VAL A O 1
ATOM 829 N N . LYS A 1 106 ? -4.257 2.873 11.231 1.00 78.44 106 LYS A N 1
ATOM 830 C CA . LYS A 1 106 ? -3.732 1.836 10.325 1.00 78.44 106 LYS A CA 1
ATOM 831 C C . LYS A 1 106 ? -4.187 2.015 8.878 1.00 78.44 106 LYS A C 1
ATOM 833 O O . LYS A 1 106 ? -3.452 1.675 7.958 1.00 78.44 106 LYS A O 1
ATOM 838 N N . GLN A 1 107 ? -5.416 2.486 8.676 1.00 77.12 107 GLN A N 1
ATOM 839 C CA . GLN A 1 107 ? -5.957 2.730 7.345 1.00 77.12 107 GLN A CA 1
ATOM 840 C C . GLN A 1 107 ? -5.349 3.980 6.699 1.00 77.12 107 GLN A C 1
ATOM 842 O O . GLN A 1 107 ? -5.094 3.966 5.499 1.00 77.12 107 GLN A O 1
ATOM 847 N N . ASP A 1 108 ? -5.101 5.029 7.482 1.00 76.50 108 ASP A N 1
ATOM 848 C CA . ASP A 1 108 ? -4.434 6.248 7.023 1.00 76.50 108 ASP A CA 1
ATOM 849 C C . ASP A 1 108 ? -2.955 5.974 6.693 1.00 76.50 108 ASP A C 1
ATOM 851 O O . ASP A 1 108 ? -2.508 6.360 5.615 1.00 76.50 108 ASP A O 1
ATOM 855 N N . ASP A 1 109 ? -2.233 5.226 7.539 1.00 74.88 109 ASP A N 1
ATOM 856 C CA . ASP A 1 109 ? -0.848 4.796 7.273 1.00 74.88 109 ASP A CA 1
ATOM 857 C C . ASP A 1 109 ? -0.754 3.981 5.977 1.00 74.88 109 ASP A C 1
ATOM 859 O O . ASP A 1 109 ? 0.090 4.246 5.127 1.00 74.88 109 ASP A O 1
ATOM 863 N N . ALA A 1 110 ? -1.674 3.038 5.768 1.00 68.88 110 ALA A N 1
ATOM 864 C CA . ALA A 1 110 ? -1.672 2.198 4.573 1.00 68.88 110 ALA A CA 1
ATOM 865 C C . ALA A 1 110 ? -2.096 2.904 3.277 1.00 68.88 110 ALA A C 1
ATOM 867 O O . ALA A 1 110 ? -1.949 2.327 2.203 1.00 68.88 110 ALA A O 1
ATOM 868 N N . ASN A 1 111 ? -2.672 4.105 3.370 1.00 70.56 111 ASN A N 1
ATOM 869 C CA . ASN A 1 111 ? -2.956 4.952 2.211 1.00 70.56 111 ASN A CA 1
ATOM 870 C C . ASN A 1 111 ? -1.816 5.945 1.918 1.00 70.56 111 ASN A C 1
ATOM 872 O O . ASN A 1 111 ? -1.805 6.528 0.834 1.00 70.56 111 ASN A O 1
ATOM 876 N N . LEU A 1 112 ? -0.929 6.196 2.889 1.00 67.19 112 LEU A N 1
ATOM 877 C CA . LEU A 1 112 ? 0.196 7.130 2.780 1.00 67.19 112 LEU A CA 1
ATOM 878 C C . LEU A 1 112 ? 1.495 6.455 2.311 1.00 67.19 112 LEU A C 1
ATOM 880 O O . LEU A 1 112 ? 2.331 7.145 1.725 1.00 67.19 112 LEU A O 1
ATOM 884 N N . GLU A 1 113 ? 1.661 5.152 2.560 1.00 49.56 113 GLU A N 1
ATOM 885 C CA . GLU A 1 113 ? 2.716 4.306 1.963 1.00 49.56 113 GLU A CA 1
ATOM 886 C C . GLU A 1 113 ? 2.389 3.865 0.526 1.00 49.56 113 GLU A C 1
ATOM 888 O O . GLU A 1 113 ? 3.331 3.844 -0.303 1.00 49.56 113 GLU A O 1
#

Solvent-accessible surface area (backbone atoms only — not comparable to full-atom values): 6663 Å² total; per-residue (Å²): 110,74,69,59,51,51,52,52,52,52,50,53,52,52,58,59,63,66,73,66,73,74,81,78,73,77,74,80,87,80,82,88,79,64,62,67,58,48,40,68,68,33,72,66,36,42,51,50,50,53,52,50,52,50,51,52,49,55,51,51,53,52,51,51,52,52,51,49,53,54,51,50,51,52,52,50,46,69,73,40,57,89,75,47,55,76,65,60,50,52,52,53,52,52,52,49,53,49,53,53,49,52,51,47,50,55,52,52,52,68,72,73,111

InterPro domains:
  IPR005632 Chaperone protein Skp [PF03938] (30-110)
  IPR005632 Chaperone protein Skp [PTHR35089] (13-110)
  IPR024930 Skp domain superfamily [G3DSA:3.30.910.20] (25-113)
  IPR024930 Skp domain superfamily [SSF111384] (26-110)

Radius of gyration: 40.58 Å; Cα contacts (8 Å, |Δi|>4): 19; chains: 1; bounding box: 84×40×107 Å

Foldseek 3Di:
DVVVVVVVVVVVVVVVVVVPPDPPPPDPDDDDDDVVCCLVPPPVNVVVVVVVVVVVVVLVVVLVVLVVVLVVLVVVCVVCVVVDDPVVNVVSVVVSVVSVVVSVVSVVVVVVD

Organism: NCBI:txid1859133

pLDDT: mean 77.76, std 9.25, range [49.56, 92.69]

Secondary structure (DSSP, 8-state):
-HHHHHHHHHHHHHHHHHTT--------------HHHHHHHSHHHHHHHHHHHHHHHHHHHHHHHHHHHHHHHHHHHHHHTTTS-HHHHHHHHHHHHHHHHHHHHHHHHHHH-

Mean predicted aligned error: 15.82 Å

Sequence (113 aa):
MKRTSVLVLSSVFFFLTVFTVVSASAAPSVGVVNLQHVLDKSSVGVAAKNKMEAKMKEFKASLDKEKEAVLALQKEMQKKVDVWNEETKKGKVLELQRKKRDFRVKQDDANLE